Protein AF-A0A2W6UY89-F1 (afdb_monomer_lite)

Sequence (70 aa):
MSHLDPESEYEALMHVVDRLQARYPHLTSDDLRAMTVEAFESFDSAHVRDFVPVLVERRVAERISATPVT

Secondary structure (DSSP, 8-state):
--TTS-SSHHHHHHHHHHHHHHH-TTS-HHHHHHHHHHHHHTTTT-S--TTHHHHHHHHHHHHHHHS---

pLDDT: mean 87.89, std 13.78, range [42.12, 97.12]

Structure (mmCIF, N/CA/C/O backbone):
data_AF-A0A2W6UY89-F1
#
_entry.id   AF-A0A2W6UY89-F1
#
loop_
_atom_site.group_PDB
_atom_site.id
_atom_site.type_symbol
_atom_site.label_atom_id
_atom_site.label_alt_id
_atom_site.label_comp_id
_atom_site.label_asym_id
_atom_site.label_entity_id
_atom_site.label_seq_id
_atom_site.pdbx_PDB_ins_code
_atom_site.Cartn_x
_atom_site.Cartn_y
_atom_site.Cartn_z
_atom_site.occupancy
_atom_site.B_iso_or_equiv
_atom_site.auth_seq_id
_atom_site.auth_comp_id
_atom_site.auth_asym_id
_atom_site.auth_atom_id
_atom_site.pdbx_PDB_model_num
ATOM 1 N N . MET A 1 1 ? -9.915 10.575 -15.364 1.00 46.28 1 MET A N 1
ATOM 2 C CA . MET A 1 1 ? -8.693 9.757 -15.247 1.00 46.28 1 MET A CA 1
ATOM 3 C C . MET A 1 1 ? -9.129 8.354 -14.879 1.00 46.28 1 MET A C 1
ATOM 5 O O . MET A 1 1 ? -10.005 8.214 -14.035 1.00 46.28 1 MET A O 1
ATOM 9 N N . SER A 1 2 ? -8.668 7.350 -15.620 1.00 47.44 2 SER A N 1
ATOM 10 C CA . SER A 1 2 ? -9.026 5.955 -15.364 1.00 47.44 2 SER A CA 1
ATOM 11 C C . SER A 1 2 ? -8.164 5.455 -14.211 1.00 47.44 2 SER A C 1
ATOM 13 O O . SER A 1 2 ? -6.948 5.487 -14.332 1.00 47.44 2 SER A O 1
ATOM 15 N N . HIS A 1 3 ? -8.763 4.944 -13.135 1.00 56.88 3 HIS A N 1
ATOM 16 C CA . HIS A 1 3 ? -8.051 4.325 -12.000 1.00 56.88 3 HIS A CA 1
ATOM 17 C C . HIS A 1 3 ? -7.218 3.073 -12.377 1.00 56.88 3 HIS A C 1
ATOM 19 O O . HIS A 1 3 ? -6.705 2.379 -11.500 1.00 56.88 3 HIS A O 1
ATOM 25 N N . LEU A 1 4 ? -7.151 2.733 -13.670 1.00 57.44 4 LEU A N 1
ATOM 26 C CA . LEU A 1 4 ? -6.570 1.510 -14.220 1.00 57.44 4 LEU A CA 1
ATOM 27 C C . LEU A 1 4 ? -5.217 1.734 -14.912 1.00 57.44 4 LEU A C 1
ATOM 29 O O . LEU A 1 4 ? -4.584 0.744 -15.263 1.00 57.44 4 LEU A O 1
ATOM 33 N N . ASP A 1 5 ? -4.786 2.985 -15.110 1.00 63.69 5 ASP A N 1
ATOM 34 C CA . ASP A 1 5 ? -3.508 3.307 -15.763 1.00 63.69 5 ASP A CA 1
ATOM 35 C C . ASP A 1 5 ? -2.842 4.510 -15.070 1.00 63.69 5 ASP A C 1
ATOM 37 O O . ASP A 1 5 ? -3.008 5.649 -15.511 1.00 63.69 5 ASP A O 1
ATOM 41 N N . PRO A 1 6 ? -2.207 4.291 -13.904 1.00 73.81 6 PRO A N 1
ATOM 42 C CA . PRO A 1 6 ? -1.554 5.358 -13.157 1.00 73.81 6 PRO A CA 1
ATOM 43 C C . PRO A 1 6 ? -0.322 5.869 -13.916 1.00 73.81 6 PRO A C 1
ATOM 45 O O . PRO A 1 6 ? 0.529 5.087 -14.334 1.00 73.81 6 PRO A O 1
ATOM 48 N N . GLU A 1 7 ? -0.176 7.188 -14.028 1.00 80.19 7 GLU A N 1
ATOM 49 C CA . GLU A 1 7 ? 0.944 7.837 -14.723 1.00 80.19 7 GLU A CA 1
ATOM 50 C C . GLU A 1 7 ? 2.257 7.742 -13.920 1.00 80.19 7 GLU A C 1
ATOM 52 O O . GLU A 1 7 ? 3.342 8.021 -14.433 1.00 80.19 7 GLU A O 1
ATOM 57 N N . SER A 1 8 ? 2.179 7.340 -12.644 1.00 86.38 8 SER A N 1
ATOM 58 C CA . SER A 1 8 ? 3.333 7.149 -11.763 1.00 86.38 8 SER A CA 1
ATOM 59 C C . SER A 1 8 ? 3.113 6.063 -10.707 1.00 86.38 8 SER A C 1
ATOM 61 O O . SER A 1 8 ? 1.987 5.764 -10.311 1.00 86.38 8 SER A O 1
ATOM 63 N N . GLU A 1 9 ? 4.212 5.533 -10.163 1.00 85.75 9 GLU A N 1
ATOM 64 C CA . GLU A 1 9 ? 4.189 4.628 -9.004 1.00 85.75 9 GLU A CA 1
ATOM 65 C C . GLU A 1 9 ? 3.471 5.258 -7.796 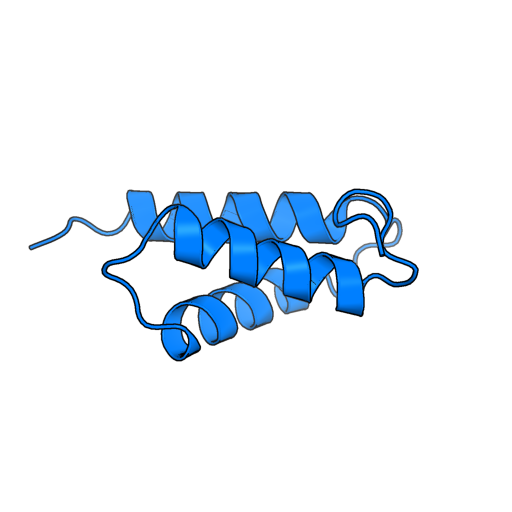1.00 85.75 9 GLU A C 1
ATOM 67 O O . GLU A 1 9 ? 2.722 4.585 -7.093 1.00 85.75 9 GLU A O 1
ATOM 72 N N . TYR A 1 10 ? 3.633 6.568 -7.590 1.00 88.31 10 TYR A N 1
ATOM 73 C CA . TYR A 1 10 ? 2.945 7.301 -6.528 1.00 88.31 10 TYR A CA 1
ATOM 74 C C . TYR A 1 10 ? 1.422 7.314 -6.721 1.00 88.31 10 TYR A C 1
ATOM 76 O O . TYR A 1 10 ? 0.674 7.028 -5.787 1.00 88.31 10 TYR A O 1
ATOM 84 N N . GLU A 1 11 ? 0.948 7.596 -7.937 1.00 89.69 11 GLU A N 1
ATOM 85 C CA . GLU A 1 11 ? -0.482 7.544 -8.257 1.00 89.69 11 GLU A CA 1
ATOM 86 C C . GLU A 1 11 ? -1.033 6.119 -8.108 1.00 89.69 11 GLU A C 1
ATOM 88 O O . GLU A 1 11 ? -2.099 5.916 -7.520 1.00 89.69 11 GLU A O 1
ATOM 93 N N . ALA A 1 12 ? -0.261 5.116 -8.535 1.00 91.12 12 ALA A N 1
ATOM 94 C CA . ALA A 1 12 ? -0.608 3.7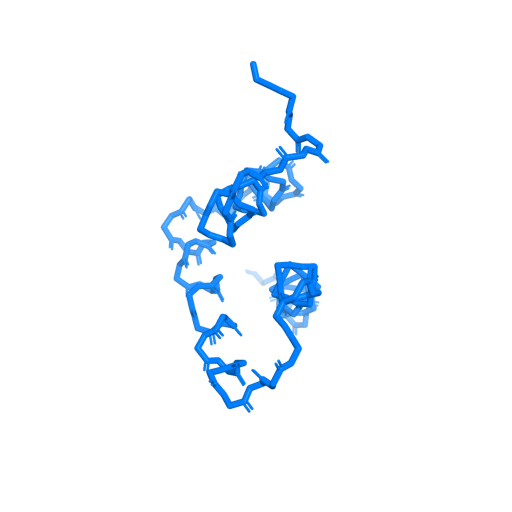13 -8.351 1.00 91.12 12 ALA A CA 1
ATOM 95 C C . ALA A 1 12 ? -0.789 3.360 -6.865 1.00 91.12 12 ALA A C 1
ATOM 97 O O . ALA A 1 12 ? -1.745 2.667 -6.512 1.00 91.12 12 ALA A O 1
ATOM 98 N N . LEU A 1 13 ? 0.083 3.866 -5.984 1.00 92.19 13 LEU A N 1
ATOM 99 C CA . LEU A 1 13 ? -0.024 3.685 -4.533 1.00 92.19 13 LEU A CA 1
ATOM 100 C C . LEU A 1 13 ? -1.234 4.409 -3.933 1.00 92.19 13 LEU A C 1
ATOM 102 O O . LEU A 1 13 ? -1.867 3.868 -3.028 1.00 92.19 13 LEU A O 1
ATOM 106 N N . MET A 1 14 ? -1.612 5.588 -4.435 1.00 91.81 14 MET A N 1
ATOM 107 C CA . MET A 1 14 ? -2.852 6.239 -3.991 1.00 91.81 14 MET A CA 1
ATOM 108 C C . MET A 1 14 ? -4.076 5.379 -4.323 1.00 91.81 14 MET A C 1
ATOM 110 O O . MET A 1 14 ? -4.914 5.143 -3.455 1.00 91.81 14 MET A O 1
ATOM 114 N N . HIS A 1 15 ? -4.131 4.807 -5.528 1.00 93.44 15 HIS A N 1
ATOM 115 C CA . HIS A 1 15 ? -5.201 3.875 -5.891 1.00 93.44 15 HIS A CA 1
ATOM 116 C C . HIS A 1 15 ? -5.192 2.590 -5.055 1.00 93.44 15 HIS A C 1
ATOM 118 O O . HIS A 1 15 ? -6.256 2.026 -4.798 1.00 93.44 15 HIS A O 1
ATOM 124 N N . VAL A 1 16 ? -4.023 2.114 -4.614 1.00 94.38 16 VAL A N 1
ATOM 125 C CA . VAL A 1 16 ? -3.926 1.000 -3.656 1.00 94.38 16 VAL A CA 1
ATOM 126 C C . VAL A 1 16 ? -4.608 1.364 -2.337 1.00 94.38 16 VAL A C 1
ATOM 128 O O . VAL A 1 16 ? -5.416 0.578 -1.845 1.00 94.38 16 VAL A O 1
ATOM 131 N N . VAL A 1 17 ? -4.345 2.554 -1.787 1.00 94.50 17 VAL A N 1
ATOM 132 C CA . VAL A 1 17 ? -4.994 3.019 -0.548 1.00 94.50 17 VAL A CA 1
ATOM 133 C C . VAL A 1 17 ? -6.510 3.112 -0.726 1.00 94.50 17 VAL A C 1
ATOM 135 O O . VAL A 1 17 ? -7.243 2.621 0.130 1.00 94.50 17 VAL A O 1
ATOM 138 N N . ASP A 1 18 ? -6.989 3.649 -1.851 1.00 94.19 18 ASP A N 1
ATOM 139 C CA . ASP A 1 18 ? -8.427 3.727 -2.148 1.00 94.19 18 ASP A CA 1
ATOM 140 C C . ASP A 1 18 ? -9.080 2.333 -2.180 1.00 94.19 18 ASP A C 1
ATOM 142 O O . ASP A 1 18 ? -10.138 2.110 -1.581 1.00 94.19 18 ASP A O 1
ATOM 146 N N . ARG A 1 19 ? -8.433 1.357 -2.836 1.00 94.56 19 ARG A N 1
ATOM 147 C CA . ARG A 1 19 ? -8.915 -0.034 -2.889 1.00 94.56 19 ARG A CA 1
ATOM 148 C C . ARG A 1 19 ? -8.904 -0.700 -1.518 1.00 94.56 19 ARG A C 1
ATOM 150 O O . ARG A 1 19 ? -9.866 -1.383 -1.165 1.00 94.56 19 ARG A O 1
ATOM 157 N N . LEU A 1 20 ? -7.849 -0.492 -0.734 1.00 95.00 20 LEU A N 1
ATOM 158 C CA . LEU A 1 20 ? -7.756 -1.007 0.630 1.00 95.00 20 LEU A CA 1
ATOM 159 C C . LEU A 1 20 ? -8.839 -0.401 1.526 1.00 95.00 20 LEU A C 1
ATOM 161 O O . LEU A 1 20 ? -9.468 -1.139 2.279 1.00 95.00 20 LEU A O 1
ATOM 165 N N . GLN A 1 21 ? -9.125 0.896 1.400 1.00 95.06 21 GLN A N 1
ATOM 166 C CA . GLN A 1 21 ? -10.182 1.564 2.161 1.00 95.06 21 GLN A CA 1
ATOM 167 C C . GLN A 1 21 ? -11.567 1.018 1.810 1.00 95.06 21 GLN A C 1
ATOM 169 O O . GLN A 1 21 ? -12.380 0.780 2.704 1.00 95.06 21 GLN A O 1
ATOM 174 N N . ALA A 1 22 ? -11.830 0.777 0.522 1.00 94.38 22 ALA A N 1
ATOM 175 C CA . ALA A 1 22 ? -13.072 0.154 0.074 1.00 94.38 22 ALA A CA 1
ATOM 176 C C . ALA A 1 22 ? -13.209 -1.294 0.581 1.00 94.38 22 ALA A C 1
ATOM 178 O O . ALA A 1 22 ? -14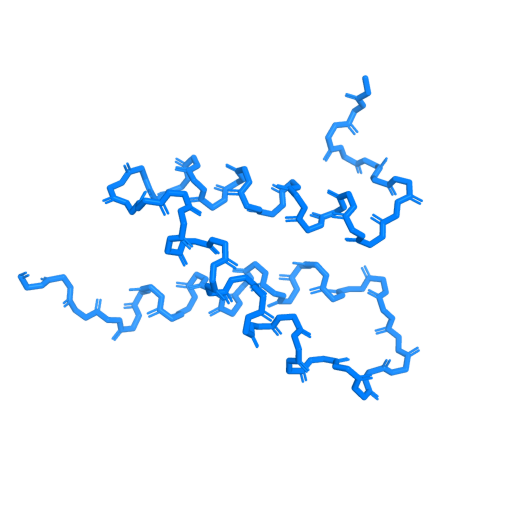.308 -1.732 0.923 1.00 94.38 22 ALA A O 1
ATOM 179 N N . ARG A 1 23 ? -12.099 -2.040 0.651 1.00 94.44 23 ARG A N 1
ATOM 180 C CA . ARG A 1 23 ? -12.068 -3.437 1.110 1.00 94.44 23 ARG A CA 1
ATOM 181 C C . ARG A 1 23 ? -12.139 -3.580 2.633 1.00 94.44 23 ARG A C 1
ATOM 183 O O . ARG A 1 23 ? -12.731 -4.541 3.121 1.00 94.44 23 ARG A O 1
ATOM 190 N N . TYR A 1 24 ? -11.554 -2.644 3.372 1.00 94.12 24 TYR A N 1
ATOM 191 C CA . TYR A 1 24 ? -11.454 -2.652 4.832 1.00 94.12 24 TYR A CA 1
ATOM 192 C C . TYR A 1 24 ? -12.044 -1.360 5.425 1.00 94.12 24 TYR A C 1
ATOM 194 O O . TYR A 1 24 ? -11.324 -0.571 6.034 1.00 94.12 24 TYR A O 1
ATOM 202 N N . PRO A 1 25 ? -13.368 -1.134 5.302 1.00 94.19 25 PRO A N 1
ATOM 203 C CA . PRO A 1 25 ? -14.000 0.133 5.688 1.00 94.19 25 PRO A CA 1
ATOM 204 C C . PRO A 1 25 ? -13.977 0.425 7.198 1.00 94.19 25 PRO A C 1
ATOM 206 O O . PRO A 1 25 ? -14.321 1.525 7.613 1.00 94.19 25 PRO A O 1
ATOM 209 N N . HIS A 1 26 ? -13.605 -0.556 8.022 1.00 92.69 26 HIS A N 1
ATOM 210 C CA . HIS A 1 26 ? -13.477 -0.427 9.476 1.00 92.69 26 HIS A CA 1
ATOM 211 C C . HIS A 1 26 ? -12.100 0.092 9.919 1.00 92.69 26 HIS A C 1
ATOM 213 O O . HIS A 1 26 ? -11.939 0.433 11.088 1.00 92.69 26 HIS A O 1
ATOM 219 N N . LEU A 1 27 ? -11.117 0.136 9.014 1.00 94.38 27 LEU A N 1
ATOM 220 C CA . LEU A 1 27 ? -9.800 0.710 9.275 1.00 94.38 27 LEU A CA 1
ATOM 221 C C . LEU A 1 27 ? -9.772 2.174 8.843 1.00 94.38 27 LEU A C 1
ATOM 223 O O . LEU A 1 27 ? -10.436 2.569 7.878 1.00 94.38 27 LEU A O 1
ATOM 227 N N . THR A 1 28 ? -8.998 2.981 9.567 1.00 93.12 28 THR A N 1
ATOM 228 C CA . THR A 1 28 ? -8.855 4.398 9.240 1.00 93.12 28 THR A CA 1
ATOM 229 C C . THR A 1 28 ? -7.958 4.584 8.017 1.00 93.12 28 THR A C 1
ATOM 231 O O . THR A 1 28 ? -7.060 3.782 7.746 1.00 93.12 28 THR A O 1
ATOM 234 N N . SER A 1 29 ? -8.179 5.677 7.282 1.00 89.25 29 SER A N 1
ATOM 235 C CA . SER A 1 29 ? -7.341 6.030 6.130 1.00 89.25 29 SER A CA 1
ATOM 236 C C . SER A 1 29 ? -5.871 6.222 6.523 1.00 89.25 29 SER A C 1
ATOM 238 O O . SER A 1 29 ? -4.979 5.882 5.745 1.00 89.25 29 SER A O 1
ATOM 240 N N . ASP A 1 30 ? -5.614 6.710 7.739 1.00 92.50 30 ASP A N 1
ATOM 241 C CA . ASP A 1 30 ? -4.262 6.909 8.263 1.00 92.50 30 ASP A CA 1
ATOM 242 C C . ASP A 1 30 ? -3.563 5.578 8.562 1.00 92.50 30 ASP A C 1
ATOM 244 O O . ASP A 1 30 ? -2.408 5.408 8.170 1.00 92.50 30 ASP A O 1
ATOM 248 N N . ASP A 1 31 ? -4.264 4.601 9.150 1.00 94.25 31 ASP A N 1
ATOM 249 C CA . ASP A 1 31 ? -3.711 3.260 9.395 1.00 94.25 31 ASP A CA 1
ATOM 250 C C . ASP A 1 31 ? -3.351 2.561 8.078 1.00 94.25 31 ASP A C 1
ATOM 252 O O . ASP A 1 31 ? -2.259 2.006 7.923 1.00 94.25 31 ASP A O 1
ATOM 256 N N . LEU A 1 32 ? -4.255 2.622 7.095 1.00 94.25 32 LEU A N 1
ATOM 257 C CA . LEU A 1 32 ? -4.031 2.035 5.775 1.00 94.25 32 LEU A CA 1
ATOM 258 C C . LEU A 1 32 ? -2.870 2.715 5.046 1.00 94.25 32 LEU A C 1
ATOM 260 O O . LEU A 1 32 ? -2.061 2.036 4.409 1.00 94.25 32 LEU A O 1
ATOM 264 N N . ARG A 1 33 ? -2.750 4.042 5.159 1.00 94.06 33 ARG A N 1
ATOM 265 C CA . ARG A 1 33 ? -1.630 4.803 4.596 1.00 94.06 33 ARG A CA 1
ATOM 266 C C . ARG A 1 33 ? -0.312 4.413 5.251 1.00 94.06 33 ARG A C 1
ATOM 268 O O . ARG A 1 33 ? 0.639 4.137 4.526 1.00 94.06 33 ARG A O 1
ATOM 275 N N . ALA A 1 34 ? -0.259 4.344 6.580 1.00 95.25 34 ALA A N 1
ATOM 276 C CA . ALA A 1 34 ? 0.939 3.944 7.312 1.00 95.25 34 ALA A CA 1
ATOM 277 C C . ALA A 1 34 ? 1.395 2.533 6.906 1.00 95.25 34 ALA A C 1
ATOM 279 O O . ALA A 1 34 ? 2.545 2.342 6.518 1.00 95.25 34 ALA A O 1
ATOM 280 N N . MET A 1 35 ? 0.473 1.563 6.870 1.00 96.38 35 MET A N 1
ATOM 281 C CA . MET A 1 35 ? 0.770 0.203 6.405 1.00 96.38 35 MET A CA 1
ATOM 282 C C . MET A 1 35 ? 1.255 0.162 4.949 1.00 96.38 35 MET A C 1
ATOM 284 O O . MET A 1 35 ? 2.146 -0.623 4.624 1.00 96.38 35 MET A O 1
ATOM 288 N N . THR A 1 36 ? 0.670 0.987 4.075 1.00 95.88 36 THR A N 1
ATOM 289 C CA . THR A 1 36 ? 1.057 1.080 2.659 1.00 95.88 36 THR A CA 1
ATOM 290 C C . THR A 1 36 ? 2.468 1.642 2.511 1.00 95.88 36 THR A C 1
ATOM 292 O O . THR A 1 36 ? 3.251 1.086 1.746 1.00 95.88 36 THR A O 1
ATOM 295 N N . VAL A 1 37 ? 2.816 2.690 3.265 1.00 95.62 37 VAL A N 1
ATOM 296 C CA . VAL A 1 37 ? 4.166 3.276 3.278 1.00 95.62 37 VAL A CA 1
ATOM 297 C C . VAL A 1 37 ? 5.191 2.263 3.784 1.00 95.62 37 VAL A C 1
ATOM 299 O O . VAL A 1 37 ? 6.157 1.990 3.081 1.00 95.62 37 VAL A O 1
ATOM 302 N N . GLU A 1 38 ? 4.943 1.616 4.925 1.00 96.50 38 GLU A N 1
ATOM 303 C CA . GLU A 1 38 ? 5.853 0.594 5.470 1.00 96.50 38 GLU A CA 1
ATOM 304 C C . GLU A 1 38 ? 6.062 -0.581 4.495 1.00 96.50 38 GLU A C 1
ATOM 306 O O . GLU A 1 38 ? 7.163 -1.117 4.350 1.00 96.50 38 GLU A O 1
ATOM 311 N N . ALA A 1 39 ? 5.000 -1.015 3.809 1.00 96.44 39 ALA A N 1
ATOM 312 C CA . ALA A 1 39 ? 5.104 -2.055 2.793 1.00 96.44 39 ALA A CA 1
ATOM 313 C C . ALA A 1 39 ? 5.872 -1.567 1.555 1.00 96.44 39 ALA A C 1
ATOM 315 O O . ALA A 1 39 ? 6.648 -2.339 0.994 1.00 96.44 39 ALA A O 1
ATOM 316 N N . PHE A 1 40 ? 5.690 -0.313 1.145 1.00 96.19 40 PHE A N 1
ATOM 317 C CA . PHE A 1 40 ? 6.390 0.287 0.013 1.00 96.19 40 PHE A CA 1
ATOM 318 C C . PHE A 1 40 ? 7.896 0.414 0.259 1.00 96.19 40 PHE A C 1
ATOM 320 O O . PHE A 1 40 ? 8.676 -0.049 -0.571 1.00 96.19 40 PHE A O 1
ATOM 327 N N . GLU A 1 41 ? 8.301 0.920 1.425 1.00 95.69 41 GLU A N 1
ATOM 328 C CA . GLU A 1 41 ? 9.710 1.047 1.834 1.00 95.69 41 GLU A CA 1
ATOM 329 C C . GLU A 1 41 ? 10.442 -0.307 1.816 1.00 95.69 41 GLU A C 1
ATOM 331 O O . GLU A 1 41 ? 11.628 -0.395 1.494 1.00 95.69 41 GLU A O 1
ATOM 336 N N . SER A 1 42 ? 9.730 -1.413 2.071 1.00 95.31 42 SER A N 1
ATOM 337 C CA . SER A 1 42 ? 10.320 -2.757 1.984 1.00 95.31 42 SER A CA 1
ATOM 338 C C . SER A 1 42 ? 10.783 -3.152 0.570 1.00 95.31 42 SER A C 1
ATOM 340 O O . SER A 1 42 ? 11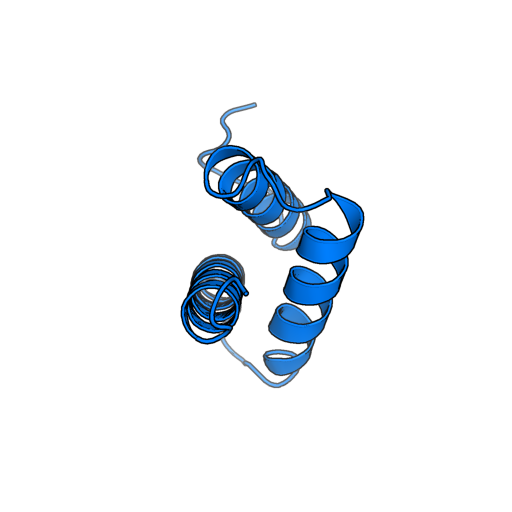.557 -4.100 0.420 1.00 95.31 42 SER A O 1
ATOM 342 N N . PHE A 1 43 ? 10.360 -2.409 -0.458 1.00 95.31 43 PHE A N 1
ATOM 343 C CA . PHE A 1 43 ? 10.748 -2.591 -1.857 1.00 95.31 43 PHE A CA 1
ATOM 344 C C . PHE A 1 43 ? 11.766 -1.555 -2.365 1.00 95.31 43 PHE A C 1
ATOM 346 O O . PHE A 1 43 ? 12.053 -1.539 -3.561 1.00 95.31 43 PHE A O 1
ATOM 353 N N . ASP A 1 44 ? 12.380 -0.733 -1.510 1.00 92.44 44 ASP A N 1
ATOM 354 C CA . ASP A 1 44 ? 13.341 0.301 -1.942 1.00 92.44 44 ASP A CA 1
ATOM 355 C C . ASP A 1 44 ? 14.536 -0.245 -2.745 1.00 92.44 44 ASP A C 1
ATOM 357 O O . ASP A 1 44 ? 15.057 0.423 -3.635 1.00 92.44 44 ASP A O 1
ATOM 361 N N . SER A 1 45 ? 14.942 -1.492 -2.487 1.00 92.75 45 SER A N 1
ATOM 362 C CA . SER A 1 45 ? 16.033 -2.169 -3.212 1.00 92.75 45 SER A CA 1
ATOM 363 C C . SER A 1 45 ? 15.592 -2.911 -4.487 1.00 92.75 45 SER A C 1
ATOM 365 O O . SE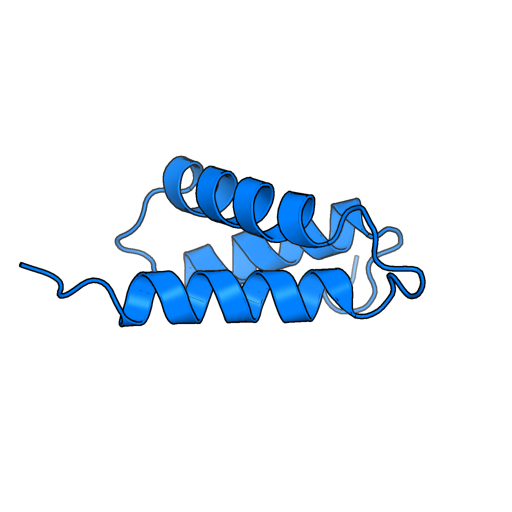R A 1 45 ? 16.423 -3.496 -5.195 1.00 92.75 45 SER A O 1
ATOM 367 N N . ALA A 1 46 ? 14.294 -2.911 -4.807 1.00 91.50 46 ALA A N 1
ATOM 368 C CA . ALA A 1 46 ? 13.759 -3.604 -5.972 1.00 91.50 46 ALA A CA 1
ATOM 369 C C . ALA A 1 46 ? 14.168 -2.897 -7.273 1.00 91.50 46 ALA A C 1
ATOM 371 O O . ALA A 1 46 ? 13.916 -1.711 -7.470 1.00 91.50 46 ALA A O 1
ATOM 372 N N . HIS A 1 47 ? 14.774 -3.657 -8.188 1.00 89.06 47 HIS A N 1
ATOM 373 C CA . HIS A 1 47 ? 15.226 -3.138 -9.483 1.00 89.06 47 HIS A CA 1
ATOM 374 C C . HIS A 1 47 ? 14.083 -3.001 -10.501 1.00 89.06 47 HIS A C 1
ATOM 376 O O . HIS A 1 47 ? 14.152 -2.160 -11.391 1.00 89.06 47 HIS A O 1
ATOM 382 N N . VAL A 1 48 ? 13.031 -3.817 -10.375 1.00 90.81 48 VAL A N 1
ATOM 383 C CA . VAL A 1 48 ? 11.819 -3.746 -11.205 1.00 90.81 48 VAL A CA 1
ATOM 384 C C . VAL A 1 48 ? 10.691 -3.200 -10.342 1.00 90.81 48 VAL A C 1
ATOM 386 O O . VAL A 1 48 ? 10.317 -3.836 -9.356 1.00 90.81 48 VAL A O 1
ATOM 389 N N . ARG A 1 49 ? 10.169 -2.025 -10.707 1.00 90.62 49 ARG A N 1
ATOM 390 C CA . ARG A 1 49 ? 9.218 -1.268 -9.878 1.00 90.62 49 ARG A CA 1
ATOM 391 C C . ARG A 1 49 ? 7.764 -1.335 -10.344 1.00 90.62 49 ARG A C 1
ATOM 393 O O . ARG A 1 49 ? 6.868 -1.125 -9.539 1.00 90.62 49 ARG A O 1
ATOM 400 N N . ASP A 1 50 ? 7.513 -1.758 -11.582 1.00 89.44 50 ASP A N 1
ATOM 401 C CA . ASP A 1 50 ? 6.162 -1.817 -12.172 1.00 89.44 50 ASP A CA 1
ATOM 402 C C . ASP A 1 50 ? 5.163 -2.656 -11.353 1.00 89.44 50 ASP A C 1
ATOM 404 O O . ASP A 1 50 ? 3.960 -2.403 -11.361 1.00 89.44 50 ASP A O 1
ATOM 408 N N . PHE A 1 51 ? 5.655 -3.649 -10.606 1.00 91.81 51 PHE A N 1
ATOM 409 C CA . PHE A 1 51 ? 4.828 -4.536 -9.781 1.00 91.81 51 PHE A CA 1
ATOM 410 C C . PHE A 1 51 ? 4.744 -4.121 -8.310 1.00 91.81 51 PHE A C 1
ATOM 412 O O . PHE A 1 51 ? 3.959 -4.708 -7.560 1.00 91.81 51 PHE A O 1
ATOM 419 N N . VAL A 1 52 ? 5.530 -3.132 -7.877 1.00 94.94 52 VAL A N 1
ATOM 420 C CA . VAL A 1 52 ? 5.605 -2.713 -6.472 1.00 94.94 52 VAL A CA 1
ATOM 421 C C . VAL A 1 52 ? 4.228 -2.324 -5.920 1.00 94.94 52 VAL A C 1
ATOM 423 O O . VAL A 1 52 ? 3.877 -2.858 -4.869 1.00 94.94 52 VAL A O 1
ATOM 426 N N . PRO A 1 53 ? 3.377 -1.535 -6.609 1.00 94.62 53 PRO A N 1
ATOM 427 C CA . PRO A 1 53 ? 2.054 -1.184 -6.084 1.00 94.62 53 PRO A CA 1
ATOM 428 C C . PRO A 1 53 ? 1.169 -2.402 -5.770 1.00 94.62 53 PRO A C 1
ATOM 430 O O . PRO A 1 53 ? 0.521 -2.458 -4.725 1.00 94.62 53 PRO A O 1
ATOM 433 N N . VAL A 1 54 ? 1.177 -3.421 -6.636 1.00 94.31 54 VAL A N 1
ATOM 434 C CA . VAL A 1 54 ? 0.383 -4.648 -6.445 1.00 94.31 54 VAL A CA 1
ATOM 435 C C . VAL A 1 54 ? 0.932 -5.488 -5.289 1.00 94.31 54 VAL A C 1
ATOM 437 O O . VAL A 1 54 ? 0.170 -6.048 -4.498 1.00 94.31 54 VAL A O 1
ATOM 440 N N . LEU A 1 55 ? 2.259 -5.575 -5.166 1.00 96.31 55 LEU A N 1
ATOM 441 C CA . LEU A 1 55 ? 2.906 -6.296 -4.070 1.00 96.31 55 LEU A CA 1
ATOM 442 C C . LEU A 1 55 ? 2.677 -5.607 -2.719 1.00 96.31 55 LEU A C 1
ATOM 444 O O . LEU A 1 55 ? 2.446 -6.290 -1.719 1.00 96.31 55 LEU A O 1
ATOM 448 N N . VAL A 1 56 ? 2.680 -4.274 -2.700 1.00 97.12 56 VAL A N 1
ATOM 449 C CA . VAL A 1 56 ? 2.332 -3.460 -1.530 1.00 97.12 56 VAL A CA 1
ATOM 450 C C . VAL A 1 56 ? 0.900 -3.744 -1.087 1.00 97.12 56 VAL A C 1
ATOM 452 O O . VAL A 1 56 ? 0.692 -4.130 0.062 1.00 97.12 56 VAL A O 1
ATOM 455 N N . GLU A 1 57 ? -0.077 -3.649 -1.995 1.00 96.81 57 GLU A N 1
ATOM 456 C CA . GLU A 1 57 ? -1.487 -3.936 -1.692 1.00 96.81 57 GLU A CA 1
ATOM 457 C C . GLU A 1 57 ? -1.665 -5.327 -1.079 1.00 96.81 57 GLU A C 1
ATOM 459 O O . GLU A 1 57 ? -2.318 -5.494 -0.044 1.00 96.81 57 GLU A O 1
ATOM 464 N N . ARG A 1 58 ? -1.031 -6.333 -1.692 1.00 96.94 58 ARG A N 1
ATOM 465 C CA . ARG A 1 58 ? -1.065 -7.710 -1.204 1.00 96.94 58 ARG A CA 1
ATOM 466 C C . ARG A 1 58 ? -0.492 -7.824 0.208 1.00 96.94 58 ARG A C 1
ATOM 468 O O . ARG A 1 58 ? -1.112 -8.459 1.059 1.00 96.94 58 ARG A O 1
ATOM 475 N N . ARG A 1 59 ? 0.665 -7.214 0.472 1.00 96.44 59 ARG A N 1
ATOM 476 C CA . ARG A 1 59 ? 1.336 -7.280 1.777 1.00 96.44 59 ARG A CA 1
ATOM 477 C C . ARG A 1 59 ? 0.513 -6.618 2.881 1.00 96.44 59 ARG A C 1
ATOM 479 O O . ARG A 1 59 ? 0.446 -7.151 3.988 1.00 96.44 59 ARG A O 1
ATOM 486 N N . VAL A 1 60 ? -0.147 -5.499 2.582 1.00 96.75 60 VAL A N 1
ATOM 487 C CA . VAL A 1 60 ? -1.066 -4.845 3.526 1.00 96.75 60 VAL A CA 1
ATOM 488 C C . VAL A 1 60 ? -2.271 -5.745 3.819 1.00 96.75 60 VAL A C 1
ATOM 490 O O . VAL A 1 60 ? -2.591 -5.980 4.983 1.00 96.75 60 VAL A O 1
ATOM 493 N N . ALA A 1 61 ? -2.893 -6.324 2.789 1.00 95.12 61 ALA A N 1
ATOM 494 C CA . ALA A 1 61 ? -4.026 -7.235 2.959 1.00 95.12 61 ALA A CA 1
ATOM 495 C C . ALA A 1 61 ? -3.666 -8.493 3.776 1.00 95.12 61 ALA A C 1
ATOM 497 O O . ALA A 1 61 ? -4.450 -8.930 4.625 1.00 95.12 61 ALA A O 1
ATOM 498 N N . GLU A 1 62 ? -2.477 -9.062 3.557 1.00 95.00 62 GLU A N 1
ATOM 499 C CA . GLU A 1 62 ? -1.946 -10.183 4.343 1.00 95.00 62 GLU A CA 1
ATOM 500 C C . GLU A 1 62 ? -1.749 -9.787 5.815 1.00 95.00 62 GLU A C 1
ATOM 502 O O . GLU A 1 62 ? -2.175 -10.526 6.703 1.00 95.00 62 GLU A O 1
ATOM 507 N N . ARG A 1 63 ? -1.190 -8.600 6.093 1.00 93.75 63 ARG A N 1
ATOM 508 C CA . ARG A 1 63 ? -1.006 -8.086 7.463 1.00 93.75 63 ARG A CA 1
ATOM 509 C C . ARG A 1 63 ? -2.330 -7.896 8.202 1.00 93.75 63 ARG A C 1
ATOM 511 O O . ARG A 1 63 ? -2.442 -8.301 9.358 1.00 93.75 63 ARG A O 1
ATOM 518 N N . ILE A 1 64 ? -3.332 -7.311 7.543 1.00 93.12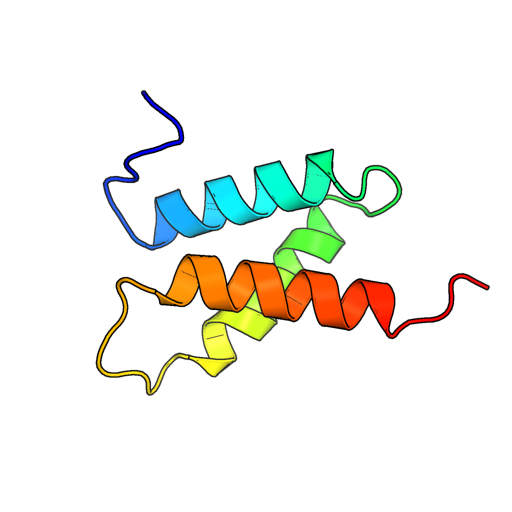 64 ILE A N 1
ATOM 519 C CA . ILE A 1 64 ? -4.665 -7.109 8.131 1.00 93.12 64 ILE A CA 1
ATOM 520 C C . ILE A 1 64 ? -5.302 -8.464 8.453 1.00 93.12 64 ILE A C 1
ATOM 522 O O . ILE A 1 64 ? -5.810 -8.665 9.549 1.00 93.12 64 ILE A O 1
ATOM 526 N N . SER A 1 65 ? -5.211 -9.422 7.528 1.00 88.12 65 SER A N 1
ATOM 527 C CA . SER A 1 65 ? -5.801 -10.757 7.696 1.00 88.12 65 SER A CA 1
ATOM 528 C C . SER A 1 65 ? -5.091 -11.603 8.762 1.00 88.12 65 SER A C 1
ATOM 530 O O . SER A 1 65 ? -5.711 -12.473 9.369 1.00 88.12 65 SER A O 1
ATOM 532 N N . ALA A 1 66 ? -3.795 -11.369 8.985 1.00 85.44 66 ALA A N 1
ATOM 533 C CA . ALA A 1 66 ? -2.997 -12.054 10.001 1.00 85.44 66 ALA A CA 1
ATOM 534 C C . ALA A 1 66 ? -3.199 -11.497 11.420 1.00 85.44 66 ALA A C 1
ATOM 536 O O . ALA A 1 66 ? -2.797 -12.147 12.384 1.00 85.44 66 ALA A O 1
ATOM 537 N N . THR A 1 67 ? -3.808 -10.315 11.559 1.00 69.62 67 THR A N 1
ATOM 538 C CA . THR A 1 67 ? -4.130 -9.728 12.863 1.00 69.62 67 THR A CA 1
ATOM 539 C C . THR A 1 67 ? -5.539 -10.190 13.251 1.00 69.62 67 THR A C 1
ATOM 541 O O . THR A 1 67 ? -6.497 -9.798 12.585 1.00 69.62 67 THR A O 1
ATOM 544 N N . PRO A 1 68 ? -5.719 -11.046 14.277 1.00 53.41 68 PRO A N 1
ATOM 545 C CA . PRO A 1 68 ? -7.052 -11.456 14.699 1.00 53.41 68 PRO A CA 1
ATOM 546 C C . PRO A 1 68 ? -7.809 -10.221 15.189 1.00 53.41 68 PRO A C 1
ATOM 548 O O . PRO A 1 68 ? -7.375 -9.574 16.143 1.00 53.41 68 PRO A O 1
ATOM 551 N N . VAL A 1 69 ? -8.927 -9.893 14.540 1.00 51.75 69 VAL A N 1
ATOM 552 C CA . VAL A 1 69 ? -9.872 -8.889 15.041 1.00 51.75 69 VAL A CA 1
ATOM 553 C C . VAL A 1 69 ? -10.389 -9.410 16.385 1.00 51.75 69 VAL A C 1
ATOM 555 O O . VAL A 1 69 ? -11.144 -10.381 16.413 1.00 51.75 69 VAL A O 1
ATOM 558 N N . THR A 1 70 ? -9.895 -8.833 17.483 1.00 42.12 70 THR A N 1
ATOM 559 C CA . THR A 1 70 ? -10.378 -9.072 18.852 1.00 42.12 70 THR A CA 1
ATOM 560 C C . THR A 1 70 ? -11.228 -7.892 19.280 1.00 42.12 70 THR A C 1
ATOM 562 O O . THR A 1 70 ? -10.796 -6.751 19.001 1.00 42.12 70 THR A O 1
#

Foldseek 3Di:
DDLPDDPDLVSLLVSLLVVVCVVCVVDDSVVSVVQLVVQLVVCPVPPDRPCSSVSSSVSSVVVVVPDPPD

Radius of gyration: 12.16 Å; chains: 1; bounding box: 30×22×35 Å